Protein AF-A0A180EWI8-F1 (afdb_monomer)

Structure (mmCIF, N/CA/C/O backbone):
data_AF-A0A180EWI8-F1
#
_entry.id   AF-A0A180EWI8-F1
#
loop_
_atom_site.group_PDB
_atom_site.id
_atom_site.type_symbol
_atom_site.label_atom_id
_atom_site.label_alt_id
_atom_site.label_comp_id
_atom_site.label_asym_id
_atom_site.label_entity_id
_atom_site.label_seq_id
_atom_site.pdbx_PDB_ins_code
_atom_site.Cartn_x
_atom_site.Cartn_y
_atom_site.Cartn_z
_atom_site.occupancy
_atom_site.B_iso_or_equiv
_atom_site.auth_seq_id
_atom_site.auth_comp_id
_atom_site.auth_asym_id
_atom_site.auth_atom_id
_atom_site.pdbx_PDB_model_num
ATOM 1 N N . MET A 1 1 ? 18.365 -6.609 -18.690 1.00 47.28 1 MET A N 1
ATOM 2 C CA . MET A 1 1 ? 17.792 -6.094 -17.429 1.00 47.28 1 MET A CA 1
ATOM 3 C C . MET A 1 1 ? 16.419 -6.729 -17.237 1.00 47.28 1 MET A C 1
ATOM 5 O O . MET A 1 1 ? 15.463 -6.258 -17.836 1.00 47.28 1 MET A O 1
ATOM 9 N N . SER A 1 2 ? 16.315 -7.850 -16.514 1.00 61.81 2 SER A N 1
ATOM 10 C CA . SER A 1 2 ? 15.010 -8.451 -16.197 1.00 61.81 2 SER A CA 1
ATOM 11 C C . SER A 1 2 ? 14.433 -7.744 -14.979 1.00 61.81 2 SER A C 1
ATOM 13 O O . SER A 1 2 ? 15.088 -7.686 -13.938 1.00 61.81 2 SER A O 1
ATOM 15 N N . GLN A 1 3 ? 13.234 -7.186 -15.109 1.00 56.53 3 GLN A N 1
ATOM 16 C CA . GLN A 1 3 ? 12.548 -6.591 -13.970 1.00 56.53 3 GLN A CA 1
ATOM 17 C C . GLN A 1 3 ? 12.312 -7.660 -12.892 1.00 56.53 3 GLN A C 1
ATOM 19 O O . GLN A 1 3 ? 12.004 -8.806 -13.240 1.00 56.53 3 GLN A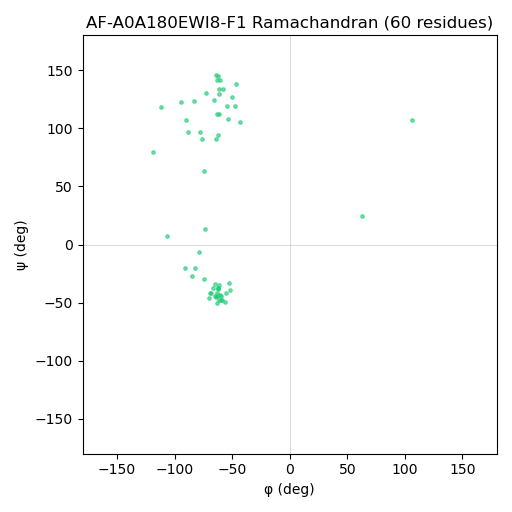 O 1
ATOM 24 N N . PRO A 1 4 ? 12.454 -7.321 -11.599 1.00 60.25 4 PRO A N 1
ATOM 25 C CA . PRO A 1 4 ? 12.026 -8.220 -10.542 1.00 60.25 4 PRO A CA 1
ATOM 26 C C . PRO A 1 4 ? 10.513 -8.450 -10.676 1.00 60.25 4 PRO A C 1
ATOM 28 O O . PRO A 1 4 ? 9.767 -7.493 -10.912 1.00 60.25 4 PRO A O 1
ATOM 31 N N . PRO A 1 5 ? 10.050 -9.706 -10.580 1.00 65.06 5 PRO A N 1
ATOM 32 C CA . PRO A 1 5 ? 8.639 -10.015 -10.694 1.00 65.06 5 PRO A CA 1
ATOM 33 C C . PRO A 1 5 ? 7.866 -9.350 -9.555 1.00 65.06 5 PRO A C 1
ATOM 35 O O . PRO A 1 5 ? 8.317 -9.302 -8.410 1.00 65.06 5 PRO A O 1
ATOM 38 N N . CYS A 1 6 ? 6.683 -8.858 -9.903 1.00 68.62 6 CYS A N 1
ATOM 39 C CA . CYS A 1 6 ? 5.658 -8.410 -8.972 1.00 68.62 6 CYS A CA 1
ATOM 40 C C . CYS A 1 6 ? 5.459 -9.440 -7.843 1.00 68.62 6 CYS A C 1
ATOM 42 O O . CYS A 1 6 ? 5.432 -10.653 -8.087 1.00 68.62 6 CYS A O 1
ATOM 44 N N . ASN A 1 7 ? 5.314 -8.967 -6.601 1.00 78.38 7 ASN A N 1
ATOM 45 C CA . ASN A 1 7 ? 5.104 -9.872 -5.481 1.00 78.38 7 ASN A CA 1
ATOM 46 C C . ASN A 1 7 ? 3.647 -10.353 -5.463 1.00 78.38 7 ASN A C 1
ATOM 48 O O . ASN A 1 7 ? 2.757 -9.707 -4.906 1.00 78.38 7 ASN A O 1
ATOM 52 N N . GLU A 1 8 ? 3.398 -11.536 -6.032 1.00 79.00 8 GLU A N 1
ATOM 53 C CA . GLU A 1 8 ? 2.046 -12.099 -6.128 1.00 79.00 8 GLU A CA 1
ATOM 54 C C . GLU A 1 8 ? 1.300 -12.154 -4.787 1.00 79.00 8 GLU A C 1
ATO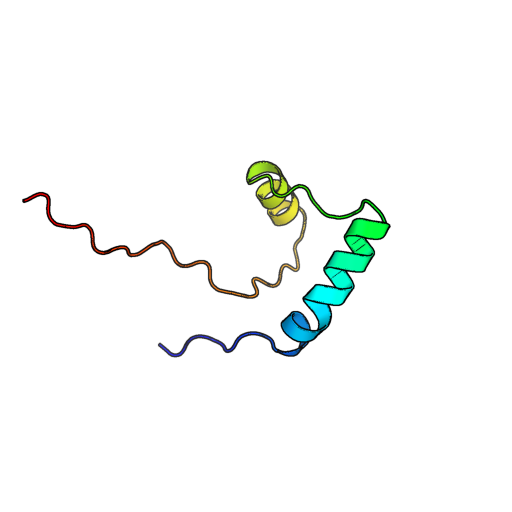M 56 O O . GLU A 1 8 ? 0.077 -12.008 -4.751 1.00 79.00 8 GLU A O 1
ATOM 61 N N . ARG A 1 9 ? 2.008 -12.370 -3.671 1.00 80.25 9 ARG A N 1
ATOM 62 C CA . ARG A 1 9 ? 1.376 -12.443 -2.346 1.00 80.25 9 ARG A CA 1
ATOM 63 C C . ARG A 1 9 ? 0.836 -11.084 -1.923 1.00 80.25 9 ARG A C 1
ATOM 65 O O . ARG A 1 9 ? -0.282 -11.013 -1.417 1.00 80.25 9 ARG A O 1
ATOM 72 N N . VAL A 1 10 ? 1.597 -10.019 -2.169 1.00 80.12 10 VAL A N 1
ATOM 73 C CA . VAL A 1 10 ? 1.165 -8.644 -1.893 1.00 80.12 10 VAL A CA 1
ATOM 74 C C . VAL A 1 10 ? -0.028 -8.295 -2.770 1.00 80.12 10 VAL A C 1
ATOM 76 O O . VAL A 1 10 ? -1.045 -7.841 -2.250 1.00 80.12 10 VAL A O 1
ATOM 79 N N . HIS A 1 11 ? 0.017 -8.628 -4.059 1.00 80.38 11 HIS A N 1
ATOM 80 C CA . HIS A 1 11 ? -1.099 -8.375 -4.968 1.00 80.38 11 HIS A CA 1
ATOM 81 C C . HIS A 1 11 ? -2.391 -9.073 -4.540 1.00 80.38 11 HIS A C 1
ATOM 83 O O . HIS A 1 11 ? -3.435 -8.422 -4.457 1.00 80.38 11 HIS A O 1
ATOM 89 N N . ARG A 1 12 ? -2.332 -10.367 -4.194 1.00 85.94 12 ARG A N 1
ATOM 90 C CA . ARG A 1 12 ? -3.511 -11.124 -3.733 1.00 85.94 1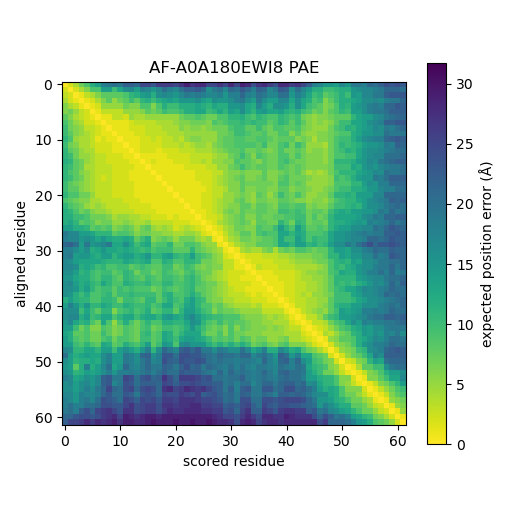2 ARG A CA 1
ATOM 91 C C . ARG A 1 12 ? -4.111 -10.546 -2.448 1.00 85.94 12 ARG A C 1
ATOM 93 O O . ARG A 1 12 ? -5.328 -10.572 -2.281 1.00 85.94 12 ARG A O 1
ATOM 100 N N . LEU A 1 13 ? -3.278 -10.019 -1.550 1.00 86.62 13 LEU A N 1
ATOM 101 C CA . LEU A 1 13 ? -3.709 -9.499 -0.248 1.00 86.62 13 LEU A CA 1
ATOM 102 C C . LEU A 1 13 ? -4.056 -8.002 -0.265 1.00 86.62 13 LEU A C 1
ATOM 104 O O . LEU A 1 13 ? -4.807 -7.547 0.599 1.00 86.62 13 LEU A O 1
ATOM 108 N N . SER A 1 14 ? -3.576 -7.247 -1.257 1.00 84.44 14 SER A N 1
ATOM 109 C CA . SER A 1 14 ? -3.752 -5.791 -1.366 1.00 84.44 14 SER A CA 1
ATOM 110 C C . SER A 1 14 ? -5.222 -5.367 -1.321 1.00 84.44 14 SER A C 1
ATOM 112 O O . SER A 1 14 ? -5.584 -4.433 -0.608 1.00 84.44 14 SER A O 1
ATOM 114 N N . GLY A 1 15 ? -6.101 -6.102 -2.008 1.00 87.38 15 GLY A N 1
ATOM 115 C CA . GLY A 1 15 ? -7.532 -5.809 -2.039 1.00 87.38 15 GLY A CA 1
ATOM 116 C C . GLY A 1 15 ? -8.194 -5.924 -0.664 1.00 87.38 15 GLY A C 1
ATOM 117 O O . GLY A 1 15 ? -8.996 -5.064 -0.294 1.00 87.38 15 GLY A O 1
ATOM 118 N N . ILE A 1 16 ? -7.842 -6.955 0.110 1.00 92.81 16 ILE A N 1
ATOM 119 C CA . ILE A 1 16 ? -8.356 -7.148 1.474 1.00 92.81 16 ILE A CA 1
ATOM 120 C C . ILE A 1 16 ? -7.773 -6.077 2.396 1.00 92.81 16 ILE A C 1
ATOM 122 O O . ILE A 1 16 ? -8.526 -5.424 3.115 1.00 92.81 16 ILE A O 1
ATOM 126 N N . LEU A 1 17 ? -6.463 -5.831 2.315 1.00 85.81 17 LEU A N 1
ATOM 127 C CA . LEU A 1 17 ? -5.783 -4.801 3.097 1.00 85.81 17 LEU A CA 1
ATOM 128 C C . LEU A 1 17 ? -6.416 -3.417 2.885 1.00 85.81 17 LEU A C 1
ATOM 130 O O . LEU A 1 17 ? -6.778 -2.754 3.856 1.00 85.81 17 LEU A O 1
ATOM 134 N N . CYS A 1 18 ? -6.635 -3.003 1.633 1.00 86.62 18 CYS A N 1
ATOM 135 C CA . CYS A 1 18 ? -7.276 -1.726 1.319 1.00 86.62 18 CYS A CA 1
ATOM 136 C C . CYS A 1 18 ? -8.701 -1.630 1.877 1.00 86.62 18 CYS A C 1
ATOM 138 O O . CYS A 1 18 ? -9.068 -0.592 2.428 1.00 86.62 18 CYS A O 1
ATOM 140 N N . ARG A 1 19 ? -9.513 -2.691 1.758 1.00 91.50 19 ARG A N 1
ATOM 141 C CA . ARG A 1 19 ? -10.882 -2.707 2.307 1.00 91.50 19 ARG A CA 1
ATOM 142 C C . ARG A 1 19 ? -10.875 -2.572 3.827 1.00 91.50 19 ARG A C 1
ATOM 144 O O . ARG A 1 19 ? -11.643 -1.774 4.365 1.00 91.50 19 ARG A O 1
ATOM 151 N N . THR A 1 20 ? -9.988 -3.295 4.505 1.00 91.75 20 THR A N 1
ATOM 152 C CA . THR A 1 20 ? -9.839 -3.237 5.962 1.00 91.75 20 THR A CA 1
ATOM 153 C C . THR A 1 20 ? -9.393 -1.849 6.414 1.00 91.75 20 THR A C 1
ATOM 155 O O . THR A 1 20 ? -10.051 -1.242 7.253 1.00 91.75 20 THR A O 1
ATOM 158 N N . LEU A 1 21 ? -8.341 -1.287 5.810 1.00 86.56 21 LEU A N 1
ATOM 159 C CA . LEU A 1 21 ? -7.843 0.051 6.152 1.00 86.56 21 LEU A CA 1
ATOM 160 C C . LEU A 1 21 ? -8.876 1.149 5.887 1.00 86.56 21 LEU A C 1
ATOM 162 O O . LEU A 1 21 ? -8.999 2.076 6.685 1.00 86.56 21 LEU A O 1
ATOM 166 N N . LYS A 1 22 ? -9.651 1.031 4.803 1.00 86.38 22 LYS A N 1
ATOM 167 C CA . LYS A 1 22 ? -10.756 1.949 4.510 1.00 86.38 22 LYS A CA 1
ATOM 168 C C . LYS A 1 22 ? -11.861 1.854 5.561 1.00 86.38 22 LYS A C 1
ATOM 170 O O . LYS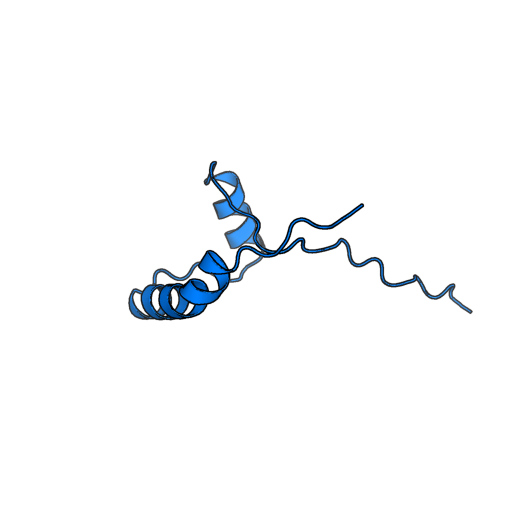 A 1 22 ? -12.330 2.883 6.030 1.00 86.38 22 LYS A O 1
ATOM 175 N N . THR A 1 23 ? -12.236 0.638 5.958 1.00 92.88 23 THR A N 1
ATOM 176 C CA . THR A 1 23 ? -13.237 0.401 7.014 1.00 92.88 23 THR A CA 1
ATOM 177 C C . THR A 1 23 ? -12.779 0.972 8.356 1.00 92.88 23 THR A C 1
ATOM 179 O O . THR A 1 23 ? -13.575 1.549 9.086 1.00 92.88 23 THR A O 1
ATOM 182 N N . LEU A 1 24 ? -11.482 0.870 8.658 1.00 91.56 24 LEU A N 1
ATOM 183 C CA . LEU A 1 24 ? -10.876 1.417 9.873 1.00 91.56 24 LEU A CA 1
ATOM 184 C C . LEU A 1 24 ? -10.612 2.933 9.814 1.00 91.56 24 LEU A C 1
ATOM 186 O O . LEU A 1 24 ? -10.164 3.500 10.809 1.00 91.56 24 LEU A O 1
ATOM 190 N N . GLY A 1 25 ? -10.812 3.591 8.665 1.00 86.06 25 GLY A N 1
ATOM 191 C CA . GLY A 1 25 ? -10.436 4.998 8.475 1.00 86.06 25 GLY A CA 1
ATOM 192 C C . GLY A 1 25 ? -8.926 5.252 8.602 1.00 86.06 25 GLY A C 1
ATOM 193 O O . GLY A 1 25 ? -8.508 6.346 8.963 1.00 86.06 25 GLY A O 1
ATOM 194 N N . LYS A 1 26 ? -8.100 4.228 8.354 1.00 83.50 26 LYS A N 1
ATOM 195 C CA . LYS A 1 26 ? -6.628 4.265 8.444 1.00 83.50 26 LYS A CA 1
ATOM 196 C C . LYS A 1 26 ? -5.949 4.267 7.076 1.00 83.50 26 LYS A C 1
ATOM 198 O O . LYS A 1 26 ? -4.733 4.111 7.000 1.00 83.50 26 LYS A O 1
ATOM 203 N N . LEU A 1 27 ? -6.719 4.381 5.994 1.00 78.06 27 LEU A N 1
ATOM 204 C CA . LEU A 1 27 ? -6.146 4.486 4.659 1.00 78.06 27 LEU A CA 1
ATOM 205 C C . LEU A 1 27 ? -5.370 5.813 4.572 1.00 78.06 27 LEU A C 1
ATOM 207 O O . LEU A 1 27 ? -5.968 6.853 4.852 1.00 78.06 27 LEU A O 1
ATOM 211 N N . PRO A 1 28 ? -4.072 5.799 4.225 1.00 70.88 28 PRO A N 1
ATOM 212 C CA . PRO A 1 28 ? -3.319 7.033 4.079 1.00 70.88 28 PRO A CA 1
ATOM 213 C C . PRO A 1 28 ? -3.913 7.879 2.953 1.00 70.88 28 PRO A C 1
ATOM 215 O O . PRO A 1 28 ? -4.402 7.350 1.948 1.00 70.88 28 PRO A O 1
ATOM 218 N N . ASP A 1 29 ? -3.867 9.197 3.131 1.00 67.81 29 ASP A N 1
ATOM 219 C CA . ASP A 1 29 ? -4.284 10.128 2.093 1.00 67.81 29 ASP A CA 1
ATOM 220 C C . ASP A 1 29 ? -3.452 9.897 0.830 1.00 67.81 29 ASP A C 1
ATOM 222 O O . ASP A 1 29 ? -2.226 9.802 0.877 1.00 67.81 29 ASP A O 1
ATOM 226 N N . ARG A 1 30 ? -4.118 9.849 -0.328 1.00 68.38 30 ARG A N 1
ATOM 227 C CA . ARG A 1 30 ? -3.467 9.687 -1.643 1.00 68.38 30 ARG A CA 1
ATOM 228 C C . ARG A 1 30 ? -2.749 10.954 -2.118 1.00 68.38 30 ARG A C 1
ATOM 230 O O . ARG A 1 30 ? -2.409 11.074 -3.292 1.00 68.38 30 ARG A O 1
ATOM 237 N N . ASN A 1 31 ? -2.552 11.919 -1.227 1.00 73.31 31 ASN A N 1
ATOM 238 C CA . ASN A 1 31 ? -1.815 13.128 -1.529 1.00 73.31 31 ASN A CA 1
ATOM 239 C C . ASN A 1 31 ? -0.321 12.801 -1.621 1.00 73.31 31 ASN A C 1
ATOM 241 O O . ASN A 1 31 ? 0.245 12.192 -0.715 1.00 73.31 31 ASN A O 1
ATOM 245 N N . HIS A 1 32 ? 0.323 13.254 -2.694 1.00 66.56 32 HIS A N 1
ATOM 246 C CA . HIS A 1 32 ? 1.753 13.080 -2.929 1.00 66.56 32 HIS A CA 1
ATOM 247 C C . HIS A 1 32 ? 2.610 13.536 -1.733 1.00 66.56 32 HIS A C 1
ATOM 249 O O . HIS A 1 32 ? 3.574 12.864 -1.370 1.00 66.56 32 HIS A O 1
ATOM 255 N N . SER A 1 33 ? 2.246 14.639 -1.069 1.00 72.75 33 SER A N 1
ATOM 256 C CA . SER A 1 33 ? 2.957 15.102 0.132 1.00 72.75 33 SER A CA 1
ATOM 257 C C . SER A 1 33 ? 2.800 14.149 1.323 1.00 72.75 33 SER A C 1
ATOM 259 O O . SER A 1 33 ? 3.764 13.926 2.053 1.00 72.75 33 SER A O 1
ATOM 261 N N . GLY A 1 34 ? 1.619 13.549 1.493 1.00 72.56 34 GLY A N 1
ATOM 262 C CA . GLY A 1 34 ? 1.341 12.570 2.545 1.00 72.56 34 GLY A CA 1
ATOM 263 C C . GLY A 1 34 ? 2.079 11.253 2.319 1.00 72.56 34 GLY A C 1
ATOM 264 O O . GLY A 1 34 ? 2.677 10.715 3.247 1.00 72.56 34 GLY A O 1
ATOM 265 N N . VAL A 1 35 ? 2.114 10.780 1.071 1.00 73.75 35 VAL A N 1
ATOM 266 C CA . VAL A 1 35 ? 2.895 9.597 0.688 1.00 73.75 35 VAL A CA 1
ATOM 267 C C . VAL A 1 35 ? 4.380 9.842 0.939 1.00 73.7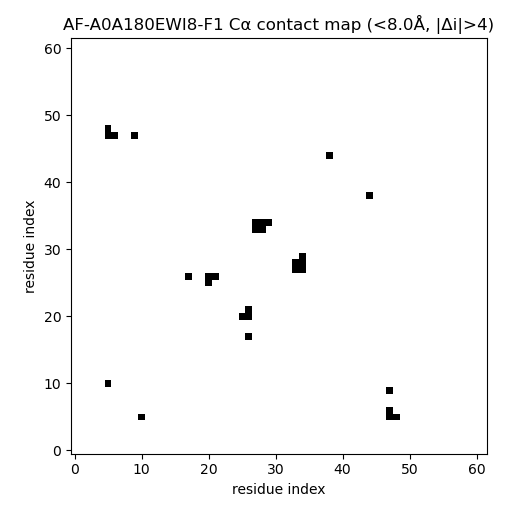5 35 VAL A C 1
ATOM 269 O O . VAL A 1 35 ? 5.010 9.032 1.606 1.00 73.75 35 VAL A O 1
ATOM 272 N N . LYS A 1 36 ? 4.934 10.983 0.504 1.00 74.50 36 LYS A N 1
ATOM 273 C CA . LYS A 1 36 ? 6.349 11.314 0.728 1.00 74.50 36 LYS A CA 1
ATOM 274 C C . LYS A 1 36 ? 6.710 11.374 2.217 1.00 74.50 36 LYS A C 1
ATOM 276 O O . LYS A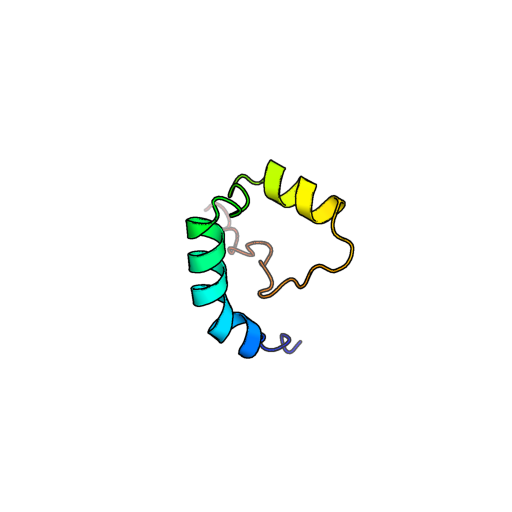 1 36 ? 7.715 10.793 2.611 1.00 74.50 36 LYS A O 1
ATOM 281 N N . TYR A 1 37 ? 5.871 12.007 3.039 1.00 78.06 37 TYR A N 1
ATOM 282 C CA . TYR A 1 37 ? 6.063 12.051 4.491 1.00 78.06 37 TYR A CA 1
ATOM 283 C C . TYR A 1 37 ? 6.094 10.646 5.110 1.00 78.06 37 TYR A C 1
ATOM 285 O O . TYR A 1 37 ? 7.005 10.324 5.868 1.00 78.06 37 TYR A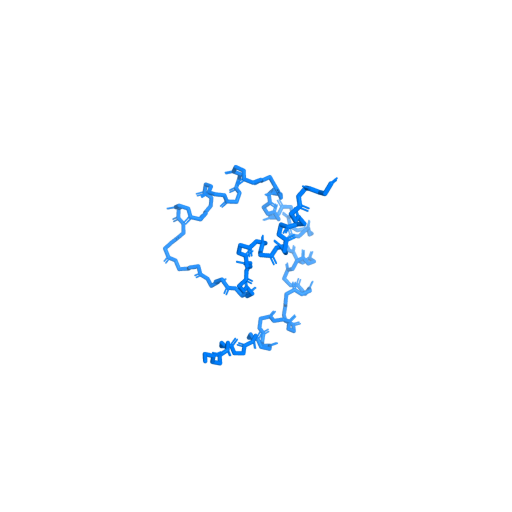 O 1
ATOM 293 N N . LEU A 1 38 ? 5.140 9.778 4.757 1.00 75.50 38 LEU A N 1
ATOM 294 C CA . LEU A 1 38 ? 5.117 8.392 5.238 1.00 75.50 38 LEU A CA 1
ATOM 295 C C . LEU A 1 38 ? 6.349 7.610 4.773 1.00 75.50 38 LEU A C 1
ATOM 297 O O . LEU A 1 38 ? 6.916 6.845 5.551 1.00 75.50 38 LEU A O 1
ATOM 301 N N . THR A 1 39 ? 6.795 7.850 3.540 1.00 75.31 39 THR A N 1
ATOM 302 C CA . THR A 1 39 ? 7.990 7.218 2.984 1.00 75.31 39 THR A CA 1
ATOM 303 C C . THR A 1 39 ? 9.268 7.636 3.717 1.00 75.31 39 THR A C 1
ATOM 305 O O . THR A 1 39 ? 10.169 6.826 3.893 1.00 75.31 39 THR A O 1
ATOM 308 N N . GLU A 1 40 ? 9.348 8.878 4.197 1.00 81.19 40 GLU A N 1
ATOM 309 C CA . GLU A 1 40 ? 10.477 9.361 5.004 1.00 81.19 40 GLU A CA 1
ATOM 310 C C . GLU A 1 40 ? 10.456 8.815 6.445 1.00 81.19 40 GLU A C 1
ATOM 312 O O . GLU A 1 40 ? 11.512 8.639 7.053 1.00 81.19 40 GLU A O 1
ATOM 317 N N . GLN A 1 41 ? 9.272 8.535 7.004 1.00 79.19 41 GLN A N 1
ATOM 318 C CA . GLN A 1 41 ? 9.123 8.012 8.370 1.00 79.19 41 GLN A CA 1
ATOM 319 C C . GLN A 1 41 ? 9.254 6.481 8.459 1.00 79.19 41 GLN A C 1
ATOM 321 O O . GLN A 1 41 ? 9.647 5.953 9.503 1.00 79.19 41 GLN A O 1
ATOM 326 N N . CYS A 1 42 ? 8.939 5.744 7.391 1.00 79.31 42 CYS A N 1
ATOM 327 C CA . CYS A 1 42 ? 9.025 4.286 7.364 1.00 79.31 42 CYS A CA 1
ATOM 328 C C . CYS A 1 42 ? 10.369 3.814 6.788 1.00 79.31 42 CYS A C 1
ATOM 330 O O . CYS A 1 42 ? 10.720 4.114 5.655 1.00 79.31 42 CYS A O 1
ATOM 332 N N . LYS A 1 43 ? 11.120 3.018 7.560 1.00 72.50 43 LYS A N 1
ATOM 333 C CA . LYS A 1 43 ? 12.402 2.441 7.106 1.00 72.50 43 LYS A CA 1
ATOM 334 C C . LYS A 1 43 ? 12.250 1.172 6.266 1.00 72.50 43 LYS A C 1
ATOM 336 O O . LYS A 1 43 ? 13.182 0.814 5.557 1.00 72.50 43 LYS A O 1
ATOM 341 N N . ASP A 1 44 ? 11.109 0.495 6.369 1.00 75.75 44 ASP A N 1
ATOM 342 C CA . ASP A 1 44 ? 10.868 -0.804 5.740 1.00 75.75 44 ASP A CA 1
ATOM 343 C C . ASP A 1 44 ? 9.708 -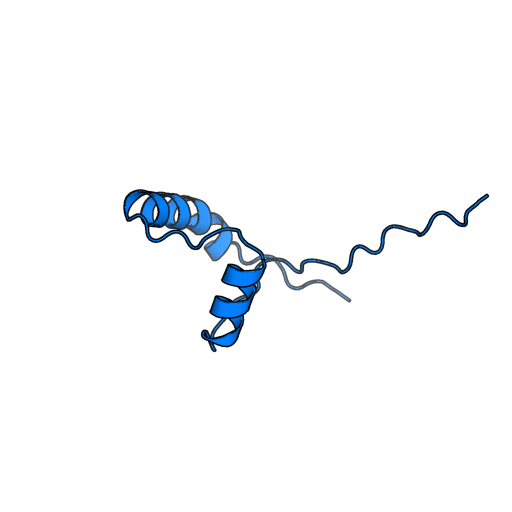0.683 4.748 1.00 75.75 44 ASP A C 1
ATOM 345 O O . ASP A 1 44 ? 8.542 -0.929 5.064 1.00 75.75 44 ASP A O 1
ATOM 349 N N . ILE A 1 45 ? 10.029 -0.158 3.566 1.00 72.31 45 ILE A N 1
ATOM 350 C CA . ILE A 1 45 ? 9.062 0.130 2.509 1.00 72.31 45 ILE A CA 1
ATOM 351 C C . ILE A 1 45 ? 9.323 -0.820 1.357 1.00 72.31 45 ILE A C 1
ATOM 353 O O . ILE A 1 45 ? 10.378 -0.787 0.724 1.00 72.31 45 ILE A O 1
ATOM 357 N N . LEU A 1 46 ? 8.319 -1.638 1.056 1.00 71.56 46 LEU A N 1
ATOM 358 C CA . LEU A 1 46 ? 8.311 -2.458 -0.142 1.00 71.56 46 LEU A CA 1
ATOM 359 C C . LEU A 1 46 ? 7.663 -1.671 -1.284 1.00 71.56 46 LEU A C 1
ATOM 361 O O . LEU A 1 46 ? 6.446 -1.494 -1.319 1.00 71.56 46 LEU A O 1
ATOM 365 N N . LEU A 1 47 ? 8.486 -1.218 -2.226 1.00 68.12 47 LEU A N 1
ATOM 366 C CA . LEU A 1 47 ? 8.022 -0.648 -3.487 1.00 68.12 47 LEU A CA 1
ATOM 367 C C . LEU A 1 47 ? 7.572 -1.793 -4.412 1.00 68.12 47 LEU A C 1
ATOM 369 O O . LEU A 1 47 ? 8.383 -2.379 -5.129 1.00 68.12 47 LEU A O 1
ATOM 373 N N . ASP A 1 48 ? 6.287 -2.155 -4.352 1.00 63.91 48 ASP A N 1
ATOM 374 C CA . ASP A 1 48 ? 5.682 -3.170 -5.225 1.00 63.91 48 ASP A CA 1
ATOM 375 C C . ASP A 1 48 ? 5.164 -2.504 -6.505 1.00 63.91 48 ASP A C 1
ATOM 377 O O . ASP A 1 48 ? 4.096 -1.893 -6.535 1.00 63.91 48 ASP A O 1
ATOM 381 N N . GLY A 1 49 ? 5.984 -2.573 -7.551 1.00 56.31 49 GLY A N 1
ATOM 382 C CA . GLY A 1 49 ? 5.753 -1.890 -8.817 1.00 56.31 49 GLY A CA 1
ATOM 383 C C . GLY A 1 49 ? 6.683 -0.696 -8.969 1.00 56.31 49 GLY A C 1
ATOM 384 O O . GLY A 1 49 ? 6.527 0.341 -8.333 1.00 56.31 49 GLY A O 1
ATOM 385 N N . THR A 1 50 ? 7.669 -0.864 -9.846 1.00 52.69 50 THR A N 1
ATOM 386 C CA . THR A 1 50 ? 8.542 0.204 -10.326 1.00 52.69 50 THR A CA 1
ATOM 387 C C . THR A 1 50 ? 7.687 1.231 -11.061 1.00 52.69 50 THR A C 1
ATOM 389 O O . THR A 1 50 ? 7.411 1.077 -12.253 1.00 52.69 50 THR A O 1
ATOM 392 N N . GLU A 1 51 ? 7.251 2.282 -10.364 1.00 50.41 51 GLU A N 1
ATOM 393 C CA . GLU A 1 51 ? 6.885 3.519 -11.045 1.00 50.41 51 GLU A CA 1
ATOM 394 C C . GLU A 1 51 ? 8.095 3.914 -11.897 1.00 50.41 51 GLU A C 1
ATOM 396 O O . GLU A 1 51 ? 9.171 4.241 -11.392 1.00 50.41 51 GLU A O 1
ATOM 401 N N . ARG A 1 52 ? 7.957 3.754 -13.215 1.00 55.19 52 ARG A N 1
ATOM 402 C CA . ARG A 1 52 ? 8.963 4.224 -14.161 1.00 55.19 52 ARG A CA 1
ATOM 403 C C . ARG A 1 52 ? 9.002 5.752 -14.037 1.00 55.19 52 ARG A C 1
ATOM 405 O O . ARG A 1 52 ? 7.932 6.359 -13.942 1.00 55.19 52 ARG A O 1
ATOM 412 N N . PRO A 1 53 ? 10.160 6.412 -14.186 1.00 54.31 53 PRO A N 1
ATOM 413 C CA . PRO A 1 53 ? 10.151 7.698 -14.865 1.00 54.31 53 PRO A CA 1
ATOM 414 C C . PRO A 1 53 ? 9.391 7.483 -16.173 1.00 54.31 53 PRO A C 1
ATOM 416 O O . PRO A 1 53 ? 9.659 6.517 -16.890 1.00 54.31 53 PRO A O 1
ATOM 419 N N . VAL A 1 54 ? 8.380 8.299 -16.450 1.00 55.44 54 VAL A N 1
ATOM 420 C CA . VAL A 1 54 ? 7.661 8.215 -17.719 1.00 55.44 54 VAL A CA 1
ATOM 421 C C . VAL A 1 54 ? 8.658 8.563 -18.827 1.00 55.44 54 VAL A C 1
ATOM 423 O O . VAL A 1 54 ? 8.800 9.721 -19.195 1.00 55.44 54 VAL A O 1
ATOM 426 N N . GLU A 1 55 ? 9.340 7.560 -19.378 1.00 53.94 55 GLU A N 1
ATOM 427 C CA . GLU A 1 55 ? 9.991 7.636 -20.685 1.00 53.94 55 GLU A CA 1
ATOM 428 C C . GLU A 1 55 ? 8.885 7.560 -21.740 1.00 53.94 55 GLU A C 1
ATOM 430 O O . GLU A 1 55 ? 8.766 6.604 -22.506 1.00 53.94 55 GLU A O 1
ATOM 435 N N . ARG A 1 56 ? 7.992 8.557 -21.737 1.00 58.03 56 ARG A N 1
ATOM 436 C CA . ARG A 1 56 ? 7.283 8.877 -22.971 1.00 58.03 56 ARG A CA 1
ATOM 437 C C . ARG A 1 56 ? 8.381 9.286 -23.946 1.00 58.03 56 ARG A C 1
ATOM 439 O O . ARG A 1 56 ? 9.192 10.133 -23.563 1.00 58.03 56 ARG A O 1
ATOM 446 N N . PRO A 1 57 ? 8.425 8.716 -25.160 1.00 59.91 57 PRO A N 1
ATOM 447 C CA . PRO A 1 57 ? 9.180 9.335 -26.233 1.00 59.91 57 PRO A CA 1
ATOM 448 C C . PRO A 1 57 ? 8.795 10.813 -26.229 1.00 59.91 57 PRO A C 1
ATOM 450 O O . PRO A 1 57 ? 7.603 11.130 -26.288 1.00 59.91 57 PRO A O 1
ATOM 453 N N . GLN A 1 58 ? 9.771 11.698 -26.022 1.00 61.34 58 GLN A N 1
ATOM 454 C CA . GLN A 1 58 ? 9.549 13.088 -26.374 1.00 61.34 58 GLN A CA 1
ATOM 455 C C . GLN A 1 58 ? 9.342 13.046 -27.880 1.00 61.34 58 GLN A C 1
ATOM 457 O O . GLN A 1 58 ? 10.234 12.612 -28.607 1.00 61.34 58 GLN A O 1
ATOM 462 N N . ASP A 1 59 ? 8.120 13.339 -28.316 1.00 64.88 59 ASP A N 1
ATOM 463 C CA . ASP A 1 59 ? 7.896 13.666 -29.715 1.00 64.88 59 ASP A CA 1
ATOM 464 C C . ASP A 1 59 ? 8.866 14.817 -29.988 1.00 64.88 59 ASP A C 1
ATOM 466 O O . ASP A 1 59 ? 8.843 15.808 -29.251 1.00 64.88 59 ASP A O 1
ATOM 470 N N . GLU A 1 60 ? 9.813 14.643 -30.913 1.00 63.72 60 GLU A N 1
ATOM 471 C CA . GLU A 1 60 ? 10.601 15.795 -31.334 1.00 63.72 60 GLU A CA 1
ATOM 472 C C . GLU A 1 60 ? 9.587 16.763 -31.931 1.00 63.72 60 GLU A C 1
ATOM 474 O O . GLU A 1 60 ? 8.955 16.420 -32.930 1.00 63.72 60 GLU A O 1
ATOM 479 N N . ASP A 1 61 ? 9.372 17.900 -31.258 1.00 58.28 61 ASP A N 1
ATOM 480 C CA . ASP A 1 61 ? 8.488 18.972 -31.712 1.00 58.28 61 ASP A CA 1
ATOM 481 C C . ASP A 1 61 ? 8.735 19.194 -33.210 1.00 58.28 61 ASP A C 1
ATOM 483 O O . ASP A 1 61 ? 9.783 19.708 -33.614 1.00 58.28 61 ASP A O 1
ATOM 487 N N . ARG A 1 62 ? 7.796 18.725 -34.034 1.00 48.47 62 ARG A N 1
ATOM 488 C CA . ARG A 1 62 ? 7.854 18.845 -35.488 1.00 48.47 62 ARG A CA 1
ATOM 489 C C . ARG A 1 62 ? 7.187 20.130 -35.946 1.00 48.47 62 ARG A C 1
ATOM 491 O O . ARG A 1 62 ? 6.085 20.433 -35.438 1.00 48.47 62 ARG A O 1
#

Solvent-accessible surface area (backbone atoms only — not comparable to full-atom values): 4258 Å² total; per-residue (Å²): 137,82,78,81,76,74,57,63,70,56,62,71,44,44,65,57,53,53,53,51,28,52,75,68,70,63,56,76,64,90,44,70,70,53,48,51,51,50,56,74,73,46,91,84,73,83,80,80,64,82,79,64,80,83,81,62,80,76,73,74,89,124

Foldseek 3Di:
DDDDDFDVVCVVCVVVVVVVCVVVVNPFDPDPVRVVVVVVVDPDDDPRDPPDPPPPPPPPPD

pLDDT: mean 72.29, std 12.36, range [47.28, 92.88]

Sequence (62 aa):
MSQPPCNERVHRLSGILCRTLKTLGKLPDRNHSGVKYLTEQCKDILLDGTERPVERPQDEDR

Secondary structure (DSSP, 8-state):
-PPPPP-HHHHHHHHHHHHHHHHTT-PPP--HHHHHHHHHH-S-----S-------------

Mean predicted aligned error: 11.28 Å

Radius of gyration: 16.13 Å; Cα contacts (8 Å, 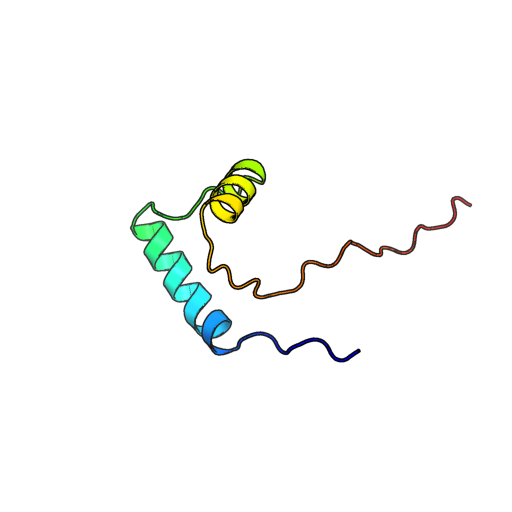|Δi|>4): 15; chains: 1; bounding box: 31×31×45 Å